Protein AF-A0A1Z2SH18-F1 (afdb_monomer_lite)

Secondary structure (DSSP, 8-state):
-TTHHHHHHHH-TTPPP----------TTTTT-S-----GGG--TT------SSPP-------HHHHHHS---

Radius of gyration: 18.42 Å; chains: 1; bounding box: 43×27×47 Å

Structure (mmCIF, N/CA/C/O backbone):
data_AF-A0A1Z2SH18-F1
#
_entry.id   AF-A0A1Z2SH18-F1
#
loop_
_atom_site.group_PDB
_atom_site.id
_atom_site.type_symbol
_atom_site.label_atom_id
_atom_site.label_alt_id
_atom_site.label_comp_id
_atom_site.label_asym_id
_atom_site.label_entity_id
_atom_site.label_seq_id
_atom_site.pdbx_PDB_ins_code
_atom_site.Cartn_x
_atom_site.Cartn_y
_atom_site.Cartn_z
_atom_site.occupancy
_atom_site.B_iso_or_equiv
_atom_site.auth_seq_id
_atom_site.auth_comp_id
_atom_site.auth_asym_id
_atom_site.auth_atom_id
_atom_site.pdbx_PDB_model_num
ATOM 1 N N . MET A 1 1 ? 3.463 5.759 0.568 1.00 65.12 1 MET A N 1
ATOM 2 C CA . MET A 1 1 ? 4.061 6.146 -0.733 1.00 65.12 1 MET A CA 1
ATOM 3 C C . MET A 1 1 ? 5.056 7.291 -0.607 1.00 65.12 1 MET A C 1
ATOM 5 O O . MET A 1 1 ? 6.114 7.194 -1.212 1.00 65.12 1 MET A O 1
ATOM 9 N N . GLU A 1 2 ? 4.777 8.314 0.208 1.00 73.12 2 GLU A N 1
ATOM 10 C CA . GLU A 1 2 ? 5.639 9.503 0.367 1.00 73.12 2 GLU A CA 1
ATOM 11 C C . GLU A 1 2 ? 7.106 9.200 0.708 1.00 73.12 2 GLU A C 1
ATOM 13 O O . GLU A 1 2 ? 7.993 9.896 0.235 1.00 73.12 2 GLU A O 1
ATOM 18 N N . GLN A 1 3 ? 7.380 8.127 1.457 1.00 83.12 3 GLN A N 1
ATOM 19 C CA . GLN A 1 3 ? 8.752 7.736 1.806 1.00 83.12 3 GLN A CA 1
ATOM 20 C C . GLN A 1 3 ? 9.435 6.844 0.753 1.00 83.12 3 GLN A C 1
ATOM 22 O O . GLN A 1 3 ? 10.652 6.866 0.628 1.00 83.12 3 GLN A O 1
ATOM 27 N N . ILE A 1 4 ? 8.674 6.057 -0.016 1.00 90.19 4 ILE A N 1
ATOM 28 C CA . ILE A 1 4 ? 9.229 5.043 -0.933 1.00 90.19 4 ILE A CA 1
ATOM 29 C C . ILE A 1 4 ? 9.454 5.605 -2.337 1.00 90.19 4 ILE A C 1
ATOM 31 O O . ILE A 1 4 ? 10.451 5.282 -2.980 1.00 90.19 4 ILE A O 1
ATOM 35 N N . VAL A 1 5 ? 8.548 6.463 -2.815 1.00 92.56 5 VAL A N 1
ATOM 36 C CA . VAL A 1 5 ? 8.623 7.028 -4.171 1.00 92.56 5 VAL A CA 1
ATOM 37 C C . VAL A 1 5 ? 9.919 7.819 -4.405 1.00 92.56 5 VAL A C 1
ATOM 3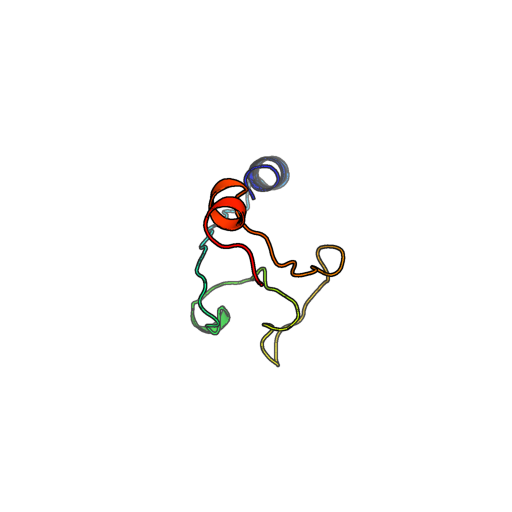9 O O . VAL A 1 5 ? 10.538 7.590 -5.445 1.00 92.56 5 VAL A O 1
ATOM 42 N N . PRO A 1 6 ? 10.385 8.691 -3.485 1.00 93.81 6 PRO A N 1
ATOM 43 C CA . PRO A 1 6 ? 11.652 9.399 -3.672 1.00 93.81 6 PRO A CA 1
ATOM 44 C C . PRO A 1 6 ? 12.838 8.439 -3.825 1.00 93.81 6 PRO A C 1
ATOM 46 O O . PRO A 1 6 ? 13.576 8.526 -4.802 1.00 93.81 6 PRO A O 1
ATOM 49 N N . ILE A 1 7 ? 12.941 7.448 -2.932 1.00 95.50 7 ILE A N 1
ATOM 50 C CA . ILE A 1 7 ? 14.017 6.445 -2.932 1.00 95.50 7 ILE A CA 1
ATOM 51 C C . ILE A 1 7 ? 14.022 5.640 -4.239 1.00 95.50 7 ILE A C 1
ATOM 53 O O . ILE A 1 7 ? 15.078 5.385 -4.819 1.00 95.50 7 ILE A O 1
ATOM 57 N N . PHE A 1 8 ? 12.844 5.236 -4.722 1.00 94.56 8 PHE A N 1
ATOM 58 C CA . PHE A 1 8 ? 12.729 4.492 -5.975 1.00 94.56 8 PHE A CA 1
ATOM 59 C C . PHE A 1 8 ? 13.179 5.332 -7.175 1.00 94.56 8 PHE A C 1
ATOM 61 O O . PHE A 1 8 ? 13.923 4.837 -8.018 1.00 94.56 8 PHE A O 1
ATOM 68 N N . ARG A 1 9 ? 12.767 6.604 -7.242 1.00 94.81 9 ARG A N 1
ATOM 69 C CA . ARG A 1 9 ? 13.139 7.508 -8.342 1.00 94.81 9 ARG A CA 1
ATOM 70 C C . ARG A 1 9 ? 14.636 7.790 -8.382 1.00 94.81 9 ARG A C 1
ATOM 72 O O . ARG A 1 9 ? 15.202 7.843 -9.468 1.00 94.81 9 ARG A O 1
ATOM 79 N N . GLU A 1 10 ? 15.272 7.943 -7.224 1.00 95.94 10 GLU A N 1
ATOM 80 C CA . GLU A 1 10 ? 16.728 8.095 -7.138 1.00 95.94 10 GLU A CA 1
ATOM 81 C C . GLU A 1 10 ? 17.461 6.835 -7.612 1.00 95.94 10 GLU A C 1
ATOM 83 O O . GLU A 1 10 ? 18.449 6.927 -8.338 1.00 95.94 10 GLU A O 1
ATOM 88 N N . ARG A 1 11 ? 16.960 5.650 -7.242 1.00 97.94 11 ARG A N 1
ATOM 89 C CA . ARG A 1 11 ? 17.562 4.367 -7.630 1.00 97.94 11 ARG A CA 1
ATOM 90 C C . A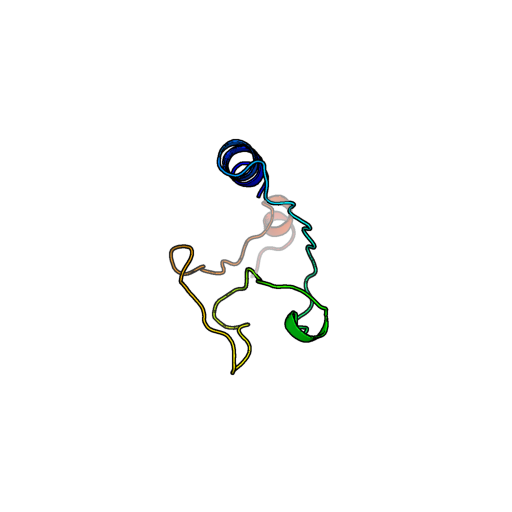RG A 1 11 ? 17.332 4.013 -9.104 1.00 97.94 11 ARG A C 1
ATOM 92 O O . ARG A 1 11 ? 18.192 3.376 -9.707 1.00 97.94 11 ARG A O 1
ATOM 99 N N . TYR A 1 12 ? 16.197 4.415 -9.677 1.00 97.44 12 TYR A N 1
ATOM 100 C CA . TYR A 1 12 ? 15.788 4.083 -11.046 1.00 97.44 12 TYR A CA 1
ATOM 101 C C . TYR A 1 12 ? 15.345 5.332 -11.828 1.00 97.44 12 TYR A C 1
ATOM 103 O O . TYR A 1 12 ? 14.169 5.470 -12.173 1.00 97.44 12 TYR A O 1
ATOM 111 N N . PRO A 1 13 ? 16.274 6.244 -12.161 1.00 96.81 13 PRO A N 1
ATOM 112 C CA . PRO A 1 13 ? 15.940 7.556 -12.726 1.00 96.81 13 PRO A CA 1
ATOM 113 C C . PRO A 1 13 ? 15.313 7.499 -14.126 1.00 96.81 13 PRO A C 1
ATOM 115 O O . PRO A 1 13 ? 14.654 8.447 -14.545 1.00 96.81 13 PRO A O 1
ATOM 118 N N . SER A 1 14 ? 15.503 6.399 -14.858 1.00 97.88 14 SER A N 1
ATOM 119 C CA . SER A 1 14 ? 14.919 6.193 -16.189 1.00 97.88 14 SER A CA 1
ATOM 120 C C . SER A 1 14 ? 13.462 5.722 -16.154 1.00 97.88 14 SER A C 1
ATOM 122 O O . SER A 1 14 ? 12.805 5.726 -17.193 1.00 97.88 14 SER A O 1
ATOM 124 N N . ILE A 1 15 ? 12.951 5.302 -14.993 1.00 96.00 15 ILE A N 1
ATOM 125 C CA . ILE A 1 15 ? 11.568 4.842 -14.850 1.00 96.00 15 ILE A CA 1
ATOM 126 C C . ILE A 1 15 ? 10.682 6.041 -14.508 1.00 96.00 15 ILE A C 1
ATOM 128 O O . ILE A 1 15 ? 10.894 6.731 -13.509 1.00 96.00 15 ILE A O 1
ATOM 132 N N . LYS A 1 16 ? 9.646 6.270 -15.319 1.00 93.88 16 LYS A N 1
ATOM 133 C CA . LYS A 1 16 ? 8.583 7.227 -15.005 1.00 93.88 16 LYS A CA 1
ATOM 134 C C . LYS A 1 16 ? 7.487 6.510 -14.221 1.00 93.88 16 LYS A C 1
ATOM 136 O O . LYS A 1 16 ? 6.974 5.497 -14.675 1.00 93.88 16 LYS A O 1
ATOM 141 N N . LEU A 1 17 ? 7.125 7.054 -13.063 1.00 93.06 17 LEU A N 1
ATOM 142 C CA . LEU A 1 17 ? 5.991 6.575 -12.277 1.00 93.06 17 LEU A CA 1
ATOM 143 C C . LEU A 1 17 ? 4.763 7.436 -12.574 1.00 93.06 17 LEU A C 1
ATOM 145 O O . LEU A 1 17 ? 4.834 8.660 -12.447 1.00 93.06 17 LEU A O 1
ATOM 149 N N . ASP A 1 18 ? 3.658 6.788 -12.926 1.00 92.69 18 ASP A N 1
ATOM 150 C CA . ASP A 1 18 ? 2.315 7.366 -12.921 1.00 92.69 18 ASP A CA 1
ATOM 151 C C . ASP A 1 18 ? 1.509 6.657 -11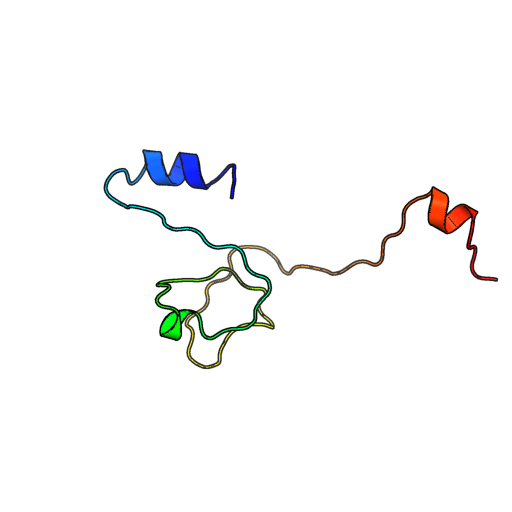.825 1.00 92.69 18 ASP A C 1
ATOM 153 O O . ASP A 1 18 ? 1.499 5.428 -11.756 1.00 92.69 18 ASP A O 1
ATOM 157 N N . LEU A 1 19 ? 0.941 7.420 -10.892 1.00 90.75 19 LEU A N 1
ATOM 158 C CA . LEU A 1 19 ? 0.357 6.888 -9.662 1.00 90.75 19 LEU A CA 1
ATOM 159 C C . LEU A 1 19 ? -1.072 7.392 -9.509 1.00 90.75 19 LEU A C 1
ATOM 161 O O . LEU A 1 19 ? -1.307 8.592 -9.373 1.00 90.75 19 LEU A O 1
ATOM 165 N N . VAL A 1 20 ? -2.010 6.454 -9.431 1.00 90.00 20 VAL A N 1
ATOM 166 C CA . VAL A 1 20 ? -3.422 6.727 -9.165 1.00 90.00 20 VAL A CA 1
ATOM 167 C C . VAL A 1 20 ? -3.829 6.021 -7.879 1.00 90.00 20 VAL A C 1
ATOM 169 O O . VAL A 1 20 ? -3.485 4.862 -7.649 1.00 90.00 20 VAL A O 1
ATOM 172 N N . SER A 1 21 ? -4.568 6.732 -7.030 1.00 87.69 21 SER A N 1
ATOM 173 C CA . SER A 1 21 ? -5.174 6.181 -5.822 1.00 87.69 21 SER A CA 1
ATOM 174 C C . SER A 1 21 ? -6.686 6.322 -5.925 1.00 87.69 21 SER A C 1
ATOM 176 O O . SER A 1 21 ? -7.216 7.423 -5.813 1.00 87.69 21 SER A O 1
ATOM 178 N N . ASP A 1 22 ? -7.371 5.201 -6.121 1.00 80.69 22 ASP A N 1
ATOM 179 C CA . ASP A 1 22 ? -8.829 5.098 -6.159 1.00 80.69 22 ASP A CA 1
ATOM 180 C C . ASP A 1 22 ? -9.257 3.895 -5.298 1.00 80.69 22 ASP A C 1
ATOM 182 O O . ASP A 1 22 ? -8.528 2.904 -5.198 1.00 80.69 22 ASP A O 1
ATOM 186 N N . GLY A 1 23 ? -10.422 3.989 -4.656 1.00 71.94 23 GLY A N 1
ATOM 187 C CA . GLY A 1 23 ? -11.024 2.917 -3.858 1.00 71.94 23 GLY A CA 1
ATOM 188 C C . GLY A 1 23 ? -11.785 1.880 -4.689 1.00 71.94 23 GLY A C 1
ATOM 189 O O . GLY A 1 23 ? -12.402 0.978 -4.125 1.00 71.94 23 GLY A O 1
ATOM 190 N N . LYS A 1 24 ? -11.788 2.008 -6.020 1.00 74.00 24 LYS A N 1
ATOM 191 C CA . LYS A 1 24 ? -12.466 1.069 -6.918 1.00 74.00 24 LYS A CA 1
ATOM 192 C C . LYS A 1 24 ? -11.765 -0.287 -6.980 1.00 74.00 24 LYS A C 1
ATOM 194 O O . LYS A 1 24 ? -10.544 -0.392 -7.087 1.00 74.00 24 LYS A O 1
ATOM 199 N N . LEU A 1 25 ? -12.591 -1.326 -7.018 1.00 63.94 25 LEU A N 1
ATOM 200 C CA . LEU A 1 25 ? -12.213 -2.701 -7.338 1.00 63.94 25 LEU A CA 1
ATOM 201 C C . LEU A 1 25 ? -12.320 -2.936 -8.858 1.00 63.94 25 LEU A C 1
ATOM 203 O O . LEU A 1 25 ? -12.986 -3.873 -9.292 1.00 63.94 25 LEU A O 1
ATOM 207 N N . SER A 1 26 ? -11.764 -2.030 -9.672 1.00 68.69 26 SER A N 1
ATOM 208 C CA . SER A 1 26 ? -11.761 -2.171 -11.133 1.00 68.69 26 SER A CA 1
ATOM 209 C C . SER A 1 26 ? -10.649 -3.106 -11.608 1.00 68.69 26 SER A C 1
ATOM 211 O O . SER A 1 26 ? -9.663 -3.344 -10.901 1.00 68.69 26 SER A O 1
ATOM 213 N N . ASP A 1 27 ? -10.825 -3.643 -12.816 1.00 76.06 27 ASP A N 1
ATOM 214 C CA . ASP A 1 27 ? -9.774 -4.349 -13.538 1.00 76.06 27 ASP A CA 1
ATOM 215 C C . ASP A 1 27 ? -8.707 -3.350 -13.988 1.00 76.06 27 ASP A C 1
ATOM 217 O O . ASP A 1 27 ? -8.814 -2.703 -15.029 1.00 76.06 27 ASP A O 1
ATOM 221 N N . ILE A 1 28 ? -7.668 -3.221 -13.165 1.00 79.81 28 ILE A N 1
ATOM 222 C CA . ILE A 1 28 ? -6.594 -2.258 -13.396 1.00 79.81 28 ILE A CA 1
ATOM 223 C C . ILE A 1 28 ? -5.842 -2.537 -14.703 1.00 79.81 28 ILE A C 1
ATOM 225 O O . ILE A 1 28 ? -5.271 -1.617 -15.280 1.00 79.81 28 ILE A O 1
ATOM 229 N N . THR A 1 29 ? -5.848 -3.781 -15.191 1.00 80.56 29 THR A N 1
ATOM 230 C CA . THR A 1 29 ? -5.189 -4.134 -16.448 1.00 80.56 29 THR A CA 1
ATOM 231 C C . THR A 1 29 ? -5.980 -3.592 -17.634 1.00 80.56 29 THR A C 1
ATOM 233 O O . THR A 1 29 ? -5.383 -3.039 -18.557 1.00 80.56 29 THR A O 1
ATOM 236 N N . GLN A 1 30 ? -7.314 -3.668 -17.592 1.00 83.69 30 GLN A N 1
ATOM 237 C CA . GLN A 1 30 ? -8.169 -3.020 -18.598 1.00 83.69 30 GLN A CA 1
ATOM 238 C C . GLN A 1 30 ? -8.063 -1.491 -18.555 1.00 83.69 30 GLN A C 1
ATOM 240 O O . GLN A 1 30 ? -8.113 -0.847 -19.602 1.00 83.69 30 GLN A O 1
ATOM 245 N N . ASP A 1 31 ? -7.853 -0.923 -17.366 1.00 84.06 31 ASP A N 1
ATOM 246 C CA . ASP A 1 31 ? -7.658 0.518 -17.168 1.00 84.06 31 ASP A CA 1
ATOM 247 C C . ASP A 1 31 ? -6.242 1.004 -17.572 1.00 84.06 31 ASP A C 1
ATOM 249 O O . ASP A 1 31 ? -5.954 2.200 -17.506 1.00 84.06 31 ASP A O 1
ATOM 253 N N . GLY A 1 32 ? -5.360 0.099 -18.019 1.00 87.75 32 GLY A N 1
ATOM 254 C CA . GLY A 1 32 ? -4.024 0.423 -18.530 1.00 87.75 32 GLY A CA 1
ATOM 255 C C . GLY A 1 32 ? -2.925 0.529 -17.468 1.00 87.75 32 GLY A C 1
ATOM 256 O O . GLY A 1 32 ? -1.858 1.067 -17.759 1.00 87.75 32 GLY A O 1
ATOM 257 N N . PHE A 1 33 ? -3.158 0.032 -16.251 1.00 89.69 33 PHE A N 1
ATOM 258 C CA . PHE A 1 33 ? -2.131 -0.049 -15.214 1.00 89.69 33 PHE A CA 1
ATOM 259 C C . PHE A 1 33 ? -1.298 -1.328 -15.342 1.00 89.69 33 PHE A C 1
ATOM 261 O O . PHE A 1 33 ? -1.830 -2.426 -15.510 1.00 89.69 33 PHE A O 1
ATOM 268 N N . ASP A 1 34 ? 0.013 -1.190 -15.139 1.00 89.50 34 ASP A N 1
ATOM 269 C CA . ASP A 1 34 ? 0.950 -2.320 -15.144 1.00 89.50 34 ASP A CA 1
ATOM 270 C C . ASP A 1 34 ? 0.939 -3.121 -13.828 1.00 89.50 34 ASP A C 1
ATOM 272 O O . ASP A 1 34 ? 1.264 -4.308 -13.807 1.00 89.50 34 ASP A O 1
ATOM 276 N N . ALA A 1 35 ? 0.604 -2.474 -12.704 1.00 89.00 35 ALA A N 1
ATOM 277 C CA . ALA A 1 35 ? 0.609 -3.082 -11.374 1.00 89.00 35 ALA A CA 1
ATOM 278 C C . ALA A 1 35 ? -0.320 -2.345 -10.397 1.00 89.00 35 ALA A C 1
ATOM 280 O O . ALA A 1 35 ? -0.648 -1.173 -10.584 1.00 89.00 35 ALA A O 1
ATOM 281 N N . GLY A 1 36 ? -0.698 -3.018 -9.306 1.00 87.62 36 GLY A N 1
ATOM 282 C CA . GLY A 1 36 ? -1.528 -2.440 -8.251 1.00 87.62 36 GLY A CA 1
ATOM 283 C C . GLY A 1 36 ? -1.149 -2.926 -6.855 1.00 87.62 36 GLY A C 1
ATOM 284 O O . GLY A 1 36 ? -0.653 -4.035 -6.676 1.00 87.62 36 GLY A O 1
ATOM 285 N N . ILE A 1 37 ? -1.411 -2.082 -5.856 1.00 88.44 37 ILE A N 1
ATOM 286 C CA . ILE A 1 37 ? -1.327 -2.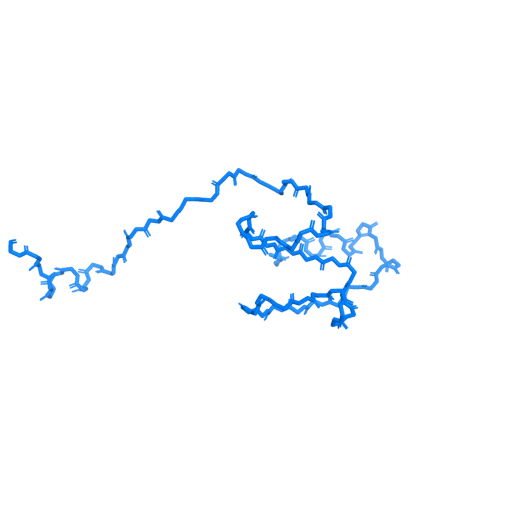434 -4.436 1.00 88.44 37 ILE A CA 1
ATOM 287 C C . ILE A 1 37 ? -2.760 -2.577 -3.919 1.00 88.44 37 ILE A C 1
ATOM 289 O O . ILE A 1 37 ? -3.571 -1.651 -4.037 1.00 88.44 37 ILE A O 1
ATOM 293 N N . ARG A 1 38 ? -3.083 -3.756 -3.385 1.00 84.44 38 ARG A N 1
ATOM 294 C CA . ARG A 1 38 ? -4.421 -4.133 -2.915 1.00 84.44 38 ARG A CA 1
ATOM 295 C C . ARG A 1 38 ? -4.314 -4.944 -1.625 1.00 84.44 38 ARG A C 1
ATOM 297 O O . ARG A 1 38 ? -3.283 -5.558 -1.360 1.00 84.44 38 ARG A O 1
ATOM 304 N N . LEU A 1 39 ? -5.392 -4.944 -0.843 1.00 84.62 39 LEU A N 1
ATOM 305 C CA . LEU A 1 39 ? -5.576 -5.929 0.221 1.00 84.62 39 LEU A CA 1
ATOM 306 C C . LEU A 1 39 ? -5.763 -7.310 -0.414 1.00 84.62 39 LEU 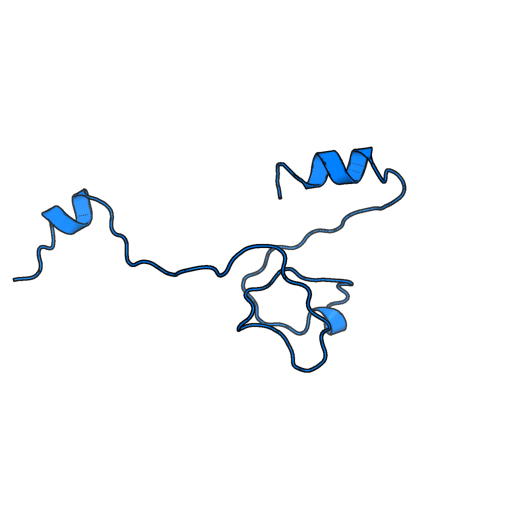A C 1
ATOM 308 O O . LEU A 1 39 ? -6.333 -7.409 -1.502 1.00 84.62 39 LEU A O 1
ATOM 312 N N . GLY A 1 40 ? -5.246 -8.353 0.238 1.00 76.56 40 GLY A N 1
ATOM 313 C CA . GLY A 1 40 ? -5.187 -9.702 -0.331 1.00 76.56 40 GLY A CA 1
ATOM 314 C C . GLY A 1 40 ? -6.562 -10.248 -0.722 1.00 76.56 40 GLY A C 1
ATOM 315 O O . GLY A 1 40 ? -6.688 -10.903 -1.754 1.00 76.56 40 GLY A O 1
ATOM 316 N N . GLU A 1 41 ? -7.603 -9.908 0.040 1.00 73.25 41 GLU A N 1
ATOM 317 C CA . GLU A 1 41 ? -8.992 -10.282 -0.249 1.00 73.25 41 GLU A CA 1
ATOM 318 C C . GLU A 1 41 ? -9.591 -9.618 -1.505 1.00 73.25 41 GLU A C 1
ATOM 320 O O . GLU A 1 41 ? -10.630 -10.056 -1.993 1.00 73.25 41 GLU A O 1
ATOM 325 N N . SER A 1 42 ? -8.937 -8.589 -2.047 1.00 71.44 42 SER A N 1
ATOM 326 C CA . SER A 1 42 ? -9.421 -7.765 -3.164 1.00 71.44 42 SER A CA 1
ATOM 327 C C . SER A 1 42 ? -8.673 -8.027 -4.478 1.00 71.44 42 SER A C 1
ATOM 329 O O . SER A 1 42 ? -8.686 -7.183 -5.377 1.00 71.44 42 SER A O 1
ATOM 331 N N . LEU A 1 43 ? -7.970 -9.159 -4.586 1.00 73.00 43 LEU A N 1
ATOM 332 C CA . LEU A 1 43 ? -7.206 -9.531 -5.777 1.00 73.00 43 LEU A CA 1
ATOM 333 C C . LEU A 1 43 ? -8.098 -10.171 -6.848 1.00 73.00 43 LEU A C 1
ATOM 335 O O . LEU A 1 43 ? -8.945 -11.016 -6.560 1.00 73.00 43 LEU A O 1
ATOM 339 N N . LEU A 1 44 ? -7.875 -9.788 -8.105 1.00 73.50 44 LEU A N 1
ATOM 340 C CA . LEU A 1 44 ? -8.543 -10.398 -9.253 1.00 73.50 44 LEU A CA 1
ATOM 341 C C . LEU A 1 44 ? -7.956 -11.785 -9.539 1.00 73.50 44 LEU A C 1
ATOM 343 O O . LEU A 1 44 ? -6.771 -12.030 -9.317 1.00 73.50 44 LEU A O 1
ATOM 347 N N . LYS A 1 45 ? -8.798 -12.686 -10.058 1.00 69.88 45 LYS A N 1
ATOM 348 C CA . LYS A 1 45 ? -8.509 -14.123 -10.213 1.00 69.88 45 LYS A CA 1
ATOM 349 C C . LYS A 1 45 ? -7.259 -14.431 -11.049 1.00 69.88 45 LYS A C 1
ATOM 351 O O . LYS A 1 45 ? -6.616 -15.446 -10.805 1.00 69.88 45 LYS A O 1
ATOM 356 N N . ASP A 1 46 ? -6.909 -13.546 -11.979 1.00 75.75 46 ASP A N 1
ATOM 357 C CA . ASP A 1 46 ? -5.834 -13.763 -12.951 1.00 75.75 46 ASP A CA 1
ATOM 358 C C . ASP A 1 46 ? -4.562 -12.945 -12.648 1.00 75.75 46 ASP A C 1
ATOM 360 O O . ASP A 1 46 ? -3.646 -12.880 -13.467 1.00 75.75 46 ASP A O 1
ATOM 364 N N . MET A 1 47 ? -4.471 -12.325 -11.464 1.00 79.69 47 MET A N 1
ATOM 365 C CA . MET A 1 47 ? -3.286 -11.568 -11.052 1.00 79.69 47 MET A CA 1
ATOM 366 C C . MET A 1 47 ? -2.262 -12.439 -10.320 1.00 79.69 47 MET A C 1
ATOM 368 O O . MET A 1 47 ? -2.595 -13.228 -9.436 1.00 79.69 47 MET A O 1
ATOM 372 N N . ILE A 1 48 ? -0.981 -12.216 -10.620 1.00 86.75 48 ILE A N 1
ATOM 373 C CA . ILE A 1 48 ? 0.126 -12.719 -9.803 1.00 86.75 48 ILE A CA 1
ATOM 374 C C . ILE A 1 48 ? 0.370 -11.711 -8.679 1.00 86.75 48 ILE A C 1
ATOM 376 O O . ILE A 1 48 ? 0.719 -10.561 -8.940 1.00 86.75 48 ILE A O 1
ATOM 380 N N . ALA A 1 49 ? 0.201 -12.145 -7.431 1.00 88.81 49 ALA A N 1
ATOM 381 C CA . ALA A 1 49 ? 0.383 -11.297 -6.259 1.00 88.81 49 ALA A CA 1
ATOM 382 C C . ALA A 1 49 ? 1.595 -11.722 -5.428 1.00 88.81 49 ALA A C 1
ATOM 384 O O . ALA A 1 49 ? 1.858 -12.910 -5.237 1.00 88.81 49 ALA A O 1
ATOM 385 N N . ILE A 1 50 ? 2.302 -10.726 -4.893 1.00 90.62 50 ILE A N 1
ATOM 386 C CA . ILE A 1 50 ? 3.367 -10.914 -3.906 1.00 90.62 50 ILE A CA 1
ATOM 387 C C . ILE A 1 50 ? 2.996 -10.187 -2.604 1.00 90.62 50 ILE A C 1
ATOM 389 O O . ILE A 1 50 ? 2.490 -9.063 -2.663 1.00 90.62 50 ILE A O 1
ATOM 393 N N . PRO A 1 51 ? 3.243 -10.782 -1.422 1.00 90.50 51 PRO A N 1
ATOM 394 C CA . PRO A 1 51 ? 3.044 -10.085 -0.156 1.00 90.50 51 PRO A CA 1
ATOM 395 C C . PRO A 1 51 ? 4.009 -8.900 -0.022 1.00 90.50 51 PRO A C 1
ATOM 397 O O . PRO A 1 51 ? 5.220 -9.064 -0.160 1.00 90.50 51 PRO A O 1
ATOM 400 N N . LEU A 1 52 ? 3.482 -7.711 0.285 1.00 89.44 52 LEU A N 1
ATOM 401 C CA . LEU A 1 52 ? 4.293 -6.513 0.561 1.00 89.44 52 LEU A CA 1
ATOM 402 C C . LEU A 1 52 ? 4.583 -6.306 2.055 1.00 89.44 52 LEU A C 1
ATOM 404 O O . LEU A 1 52 ? 5.433 -5.493 2.411 1.00 89.44 52 LEU A O 1
ATOM 408 N N . GLY A 1 53 ? 3.881 -7.018 2.934 1.00 88.75 53 GLY A N 1
ATOM 409 C CA . GLY A 1 53 ? 3.991 -6.858 4.377 1.00 88.75 53 GLY A CA 1
ATOM 410 C C . GLY A 1 53 ? 3.187 -7.909 5.145 1.00 88.75 53 GLY A C 1
ATOM 411 O O . GLY A 1 53 ? 2.658 -8.839 4.532 1.00 88.75 53 GLY A O 1
ATOM 412 N N . PRO A 1 54 ? 3.116 -7.780 6.481 1.00 89.31 54 PRO A N 1
ATOM 413 C CA . PRO A 1 54 ? 2.314 -8.665 7.317 1.00 89.31 54 PRO A CA 1
ATOM 414 C C . PRO A 1 54 ? 0.814 -8.485 7.052 1.00 89.31 54 PRO A C 1
ATOM 416 O O . PRO A 1 54 ? 0.381 -7.494 6.462 1.00 89.31 54 PRO A O 1
ATOM 419 N N . GLU A 1 55 ? 0.019 -9.437 7.536 1.00 86.94 55 GLU A N 1
ATOM 420 C CA . GLU A 1 55 ? -1.438 -9.389 7.451 1.00 86.94 55 GLU A CA 1
ATOM 421 C C . GLU A 1 55 ? -1.999 -8.133 8.139 1.00 86.94 55 GLU A C 1
ATOM 423 O O . GLU A 1 55 ? -1.625 -7.782 9.264 1.00 86.94 55 GLU A O 1
ATOM 428 N N . VAL A 1 56 ? -2.902 -7.441 7.443 1.00 86.94 56 VAL A N 1
ATOM 429 C CA . VAL A 1 56 ? -3.562 -6.240 7.955 1.00 86.94 56 VAL A CA 1
ATOM 430 C C . VAL A 1 56 ? -4.738 -6.663 8.826 1.00 86.94 56 VAL A C 1
ATOM 432 O O . VAL A 1 56 ? -5.583 -7.443 8.403 1.00 86.94 56 VAL A O 1
ATOM 435 N N . ARG A 1 57 ? -4.822 -6.118 10.045 1.00 88.06 57 ARG A N 1
ATOM 436 C CA . ARG A 1 57 ? -5.959 -6.351 10.946 1.00 88.06 57 ARG A CA 1
ATOM 437 C C . ARG A 1 57 ? -6.823 -5.109 11.054 1.00 88.06 57 ARG A C 1
ATOM 439 O O . ARG A 1 57 ? -6.331 -4.039 11.408 1.00 88.06 57 ARG A O 1
ATOM 446 N N . PHE A 1 58 ? -8.118 -5.283 10.825 1.00 88.88 58 PHE A N 1
ATOM 447 C CA . PHE A 1 58 ? -9.108 -4.249 11.087 1.00 88.88 58 PHE A CA 1
ATOM 448 C C . PHE A 1 58 ? -9.441 -4.202 12.576 1.00 88.88 58 PHE A C 1
ATOM 450 O O . PHE A 1 58 ? -9.685 -5.230 13.207 1.00 88.88 58 PHE A O 1
ATOM 457 N N . ILE A 1 59 ? -9.453 -2.994 13.134 1.00 94.81 59 ILE A N 1
ATOM 458 C CA . ILE A 1 59 ? -9.873 -2.736 14.509 1.00 94.81 59 ILE A CA 1
ATOM 459 C C . ILE A 1 59 ? -10.960 -1.669 14.517 1.00 94.81 59 ILE A C 1
ATOM 461 O O . ILE A 1 59 ? -10.931 -0.726 13.726 1.00 94.81 59 ILE A O 1
ATOM 465 N N . VAL A 1 60 ? -11.920 -1.820 15.425 1.00 94.25 60 VAL A N 1
ATOM 466 C CA . VAL A 1 60 ? -12.948 -0.807 15.659 1.00 94.25 60 VAL A CA 1
ATOM 467 C C . VAL A 1 60 ? -12.354 0.263 16.565 1.00 94.25 60 VAL A C 1
ATOM 469 O O . VAL A 1 60 ? -11.853 -0.041 17.647 1.00 94.25 60 VAL A O 1
ATOM 472 N N . VAL A 1 61 ? -12.400 1.515 16.120 1.00 95.00 61 VAL A N 1
ATOM 473 C CA . VAL A 1 61 ? -11.908 2.673 16.871 1.00 95.00 61 VAL A CA 1
ATOM 474 C C . VAL A 1 61 ? -12.937 3.793 16.827 1.00 95.00 61 VAL A C 1
ATOM 476 O O . VAL A 1 61 ? -13.709 3.908 15.878 1.00 95.00 61 VAL A O 1
ATOM 479 N N . ALA A 1 62 ? -12.931 4.632 17.855 1.00 95.44 62 ALA A N 1
ATOM 480 C CA . ALA A 1 62 ? -13.744 5.836 17.930 1.00 95.44 62 ALA A CA 1
ATOM 481 C C . ALA A 1 62 ? -12.946 6.949 18.615 1.00 95.44 62 A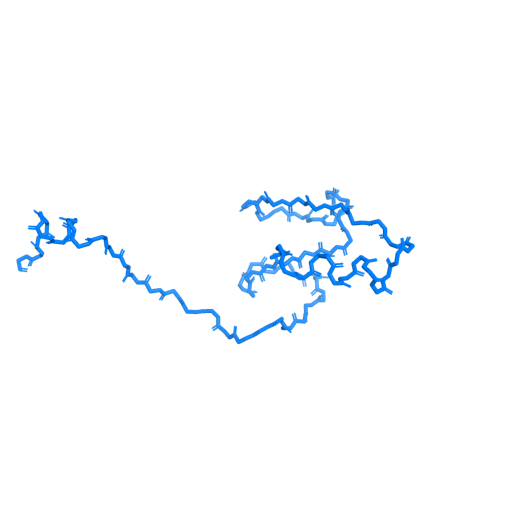LA A C 1
ATOM 483 O O . ALA A 1 62 ? -12.016 6.679 19.380 1.00 95.44 62 ALA A O 1
ATOM 484 N N . SER A 1 63 ? -13.299 8.209 18.347 1.00 96.69 63 SER A N 1
ATOM 485 C CA . SER A 1 63 ? -12.694 9.327 19.069 1.00 96.69 63 SER A CA 1
ATOM 486 C C . SER A 1 63 ? -13.122 9.297 20.545 1.00 96.69 63 SER A C 1
ATOM 488 O O . SER A 1 63 ? -14.251 8.894 20.844 1.00 96.69 63 SER A O 1
ATOM 490 N N . PRO A 1 64 ? -12.279 9.763 21.486 1.00 95.38 64 PRO A N 1
ATOM 491 C CA . PRO A 1 64 ? -12.649 9.794 22.902 1.00 95.38 64 PRO A CA 1
ATOM 492 C C . PRO A 1 64 ? -13.950 10.566 23.159 1.00 95.38 64 PRO A C 1
ATOM 494 O O . PRO A 1 64 ? -14.786 10.146 23.953 1.00 95.38 64 PRO A O 1
ATOM 497 N N . GLN A 1 65 ? -14.156 11.670 22.432 1.00 96.44 65 GLN A N 1
ATOM 498 C CA . GLN A 1 65 ? -15.372 12.476 22.528 1.00 96.44 65 GLN A CA 1
ATOM 499 C C . GLN A 1 65 ? -16.627 11.693 22.122 1.00 96.44 65 GLN A C 1
ATOM 501 O O . GLN A 1 65 ? -17.649 11.809 22.793 1.00 96.44 65 GLN A O 1
ATOM 506 N N . TYR A 1 66 ? -16.550 10.885 21.060 1.00 94.94 66 TYR A N 1
ATOM 507 C CA . TYR A 1 66 ? -17.675 10.066 20.612 1.00 94.94 66 TYR A CA 1
ATOM 508 C C . TYR A 1 66 ? -18.090 9.055 21.687 1.00 94.94 66 TYR A C 1
ATOM 510 O O . TYR A 1 66 ? -19.271 8.944 21.999 1.00 94.94 66 TYR A O 1
ATOM 518 N N . LEU A 1 67 ? -17.123 8.377 22.309 1.00 94.62 67 LEU A N 1
ATOM 519 C CA . LEU A 1 67 ? -17.394 7.374 23.345 1.00 94.62 67 LEU A CA 1
ATOM 520 C C . LEU A 1 67 ? -17.974 7.980 24.628 1.00 94.62 67 LEU A C 1
ATOM 522 O O . LEU A 1 67 ? -18.848 7.379 25.238 1.00 94.62 67 LEU A O 1
ATOM 526 N N . ASN A 1 68 ? -17.537 9.183 25.012 1.00 94.25 68 ASN A N 1
ATOM 527 C CA . ASN A 1 68 ? -18.090 9.888 26.174 1.00 94.25 68 ASN A CA 1
ATOM 528 C C . ASN A 1 68 ? -19.535 10.361 25.951 1.00 94.25 68 ASN A C 1
ATOM 530 O O . ASN A 1 68 ? -20.297 10.488 26.906 1.00 94.25 68 ASN A O 1
ATOM 534 N N . GLN A 1 69 ? -19.894 10.671 24.702 1.00 94.94 69 GLN A N 1
ATOM 535 C CA . GLN A 1 69 ? -21.241 11.104 24.332 1.00 94.94 69 GLN A CA 1
ATOM 536 C C . GLN A 1 69 ? -22.195 9.918 24.126 1.00 94.94 69 GLN A C 1
ATOM 538 O O . GLN A 1 69 ? -23.391 10.043 24.383 1.00 94.94 69 GLN A O 1
ATOM 543 N N . TYR A 1 70 ? -21.668 8.779 23.672 1.00 89.75 70 TYR A N 1
ATOM 544 C CA . TYR A 1 70 ? -22.431 7.582 23.337 1.00 89.75 70 TYR A CA 1
ATOM 545 C C . TYR A 1 70 ? -21.818 6.353 24.016 1.00 89.75 70 TYR A C 1
ATOM 547 O O . TYR A 1 70 ? -21.136 5.545 23.386 1.00 89.75 70 TYR A O 1
ATOM 555 N N . THR A 1 71 ? -22.067 6.202 25.316 1.00 80.38 71 THR A N 1
ATOM 556 C CA . THR A 1 71 ? -21.719 4.975 26.041 1.00 80.38 71 THR A CA 1
ATOM 557 C C . THR A 1 71 ? -22.776 3.909 25.753 1.00 80.38 71 THR A C 1
ATOM 559 O O . THR A 1 71 ? -23.969 4.160 25.927 1.00 80.38 71 THR A O 1
ATOM 562 N N . ALA A 1 72 ? -22.354 2.720 25.318 1.00 66.94 72 ALA A N 1
ATOM 563 C CA . ALA A 1 72 ? -23.239 1.558 25.280 1.00 66.94 72 ALA A CA 1
ATOM 564 C C . ALA A 1 72 ? -23.672 1.219 26.719 1.00 66.94 72 ALA A C 1
ATOM 566 O O . ALA A 1 72 ? -22.816 1.154 27.603 1.00 66.94 72 ALA A O 1
ATOM 567 N N . GLN A 1 73 ? -24.982 1.078 26.953 1.00 60.09 73 GLN A N 1
ATOM 568 C CA . GLN A 1 73 ? -25.520 0.594 28.231 1.00 60.09 73 GLN A CA 1
ATOM 569 C C . GLN A 1 73 ? -25.129 -0.860 28.485 1.00 60.09 73 GLN A C 1
ATOM 571 O O . GLN A 1 73 ? -25.094 -1.635 27.501 1.00 60.09 73 GLN A O 1
#

pLDDT: mean 86.16, std 9.49, range [60.09, 97.94]

Organism: Vibrio gazogenes (NCBI:txid687)

Sequence (73 aa):
MEQIVPIFRERYPSIKLDLVSDGKLSDITQDGFDAGIRLGESLLKDMIAIPLGPEVRFIVVASPQYLNQYTAQ

InterPro domains:
  IPR005119 LysR, substrate-binding [PF03466] (3-69)
  IPR058163 LysR-type transcriptional regulator, proteobacterial-type [PTHR30537] (6-70)

Foldseek 3Di:
DVVVVVVVCVVPVVDDDDDDDDPDLDPVVVVPDPDDDDQPVSDDPPDDDDDPDDHDDDDDDDDPVVCVVDPDD